Protein AF-A0A7Y1UZ47-F1 (afdb_monomer_lite)

Foldseek 3Di:
DDDPDPVVVVVVVVVCCVVCNVPRVVVVVVVVVVVVVVVVVVVVVVVVVCPPDDPPPVVVVVVVVVVVVVVVVVVVVVVVVVVVVVVVVVVVVVVVVVVVPPPVVVVVVVVVVVVVVVVVVPPDDDDDDDDDDDDDDDDDDDDDDDDDDDDDDDDDDDDDD

Sequence (161 aa):
MSNFTFSEVITIVIVILIVFGPHRLPEIARKAGALAAKARSAVDSIKADLNTEYSEVIDPIRQARNEIRGAGNEVRGQITAFGKELEQTSRDVKKSAEGVVQEPVQGLKAAADKAVNQVAAAKAFPQPEEPASVQGDSEPPGSPKAEESSVTENPAESESG

Structure (mmCIF, N/CA/C/O backbone):
data_AF-A0A7Y1UZ47-F1
#
_entry.id   AF-A0A7Y1UZ47-F1
#
loop_
_atom_site.group_PDB
_atom_site.id
_atom_site.type_symbol
_atom_site.label_atom_id
_atom_site.label_alt_id
_atom_site.label_comp_id
_atom_site.label_asym_id
_atom_site.label_entity_id
_atom_site.label_seq_id
_atom_site.pdbx_PDB_ins_code
_atom_site.Cartn_x
_atom_site.Cartn_y
_atom_site.Cartn_z
_atom_site.occupancy
_atom_site.B_iso_or_equiv
_atom_site.auth_seq_id
_atom_site.auth_comp_id
_atom_site.auth_asym_id
_atom_site.auth_atom_id
_atom_site.pdbx_PDB_model_num
ATOM 1 N N . MET A 1 1 ? 14.163 -20.443 1.536 1.00 57.31 1 MET A N 1
ATOM 2 C CA . MET A 1 1 ? 13.833 -19.205 2.272 1.00 57.31 1 MET A CA 1
ATOM 3 C C . MET A 1 1 ? 14.408 -18.050 1.475 1.00 57.31 1 MET A C 1
ATOM 5 O O . MET A 1 1 ? 15.621 -17.998 1.327 1.00 57.31 1 MET A O 1
ATOM 9 N N . SER A 1 2 ? 13.566 -17.214 0.873 1.00 57.75 2 SER A N 1
ATOM 10 C CA . SER A 1 2 ? 14.023 -16.062 0.088 1.00 57.75 2 SER A CA 1
ATOM 11 C C . SER A 1 2 ? 14.298 -14.912 1.050 1.00 57.75 2 SER A C 1
ATOM 13 O O . SER A 1 2 ? 13.402 -14.479 1.773 1.00 57.75 2 SER A O 1
ATOM 15 N N . ASN A 1 3 ? 15.551 -14.477 1.126 1.00 69.81 3 ASN A N 1
ATOM 16 C CA . ASN A 1 3 ? 15.956 -13.398 2.014 1.00 69.81 3 ASN A CA 1
ATOM 17 C C . ASN A 1 3 ? 15.597 -12.071 1.343 1.00 69.81 3 ASN A C 1
ATOM 19 O O . ASN A 1 3 ? 16.167 -11.743 0.308 1.00 69.81 3 ASN A O 1
ATOM 23 N N . PHE A 1 4 ? 14.664 -11.314 1.924 1.00 73.94 4 PHE A N 1
ATOM 24 C CA . PHE A 1 4 ? 14.311 -9.970 1.465 1.00 73.94 4 PHE A CA 1
ATOM 25 C C . PHE A 1 4 ? 15.504 -9.035 1.695 1.00 73.94 4 PHE A C 1
ATOM 27 O O . PHE A 1 4 ? 15.689 -8.472 2.774 1.00 73.94 4 PHE A O 1
ATOM 34 N N . THR A 1 5 ? 16.371 -8.943 0.693 1.00 87.44 5 THR A N 1
ATOM 35 C CA . THR A 1 5 ? 17.551 -8.080 0.707 1.00 87.44 5 THR A CA 1
ATOM 36 C C . THR A 1 5 ? 17.230 -6.762 0.012 1.00 87.44 5 THR A C 1
ATOM 38 O O . THR A 1 5 ? 16.393 -6.706 -0.887 1.00 87.44 5 THR A O 1
ATOM 41 N N . PHE A 1 6 ? 17.911 -5.681 0.401 1.00 90.44 6 PHE A N 1
ATOM 42 C CA . PHE A 1 6 ? 17.736 -4.360 -0.219 1.00 90.44 6 PHE A CA 1
ATOM 43 C C . PHE A 1 6 ? 17.905 -4.392 -1.754 1.00 90.44 6 PHE A C 1
ATOM 45 O O . PHE A 1 6 ? 17.195 -3.693 -2.473 1.00 90.44 6 PHE A O 1
ATOM 52 N N . SER A 1 7 ? 18.786 -5.272 -2.247 1.00 91.44 7 SER A N 1
ATOM 53 C CA . SER A 1 7 ? 18.987 -5.563 -3.674 1.00 91.44 7 SER A CA 1
ATOM 54 C C . SER A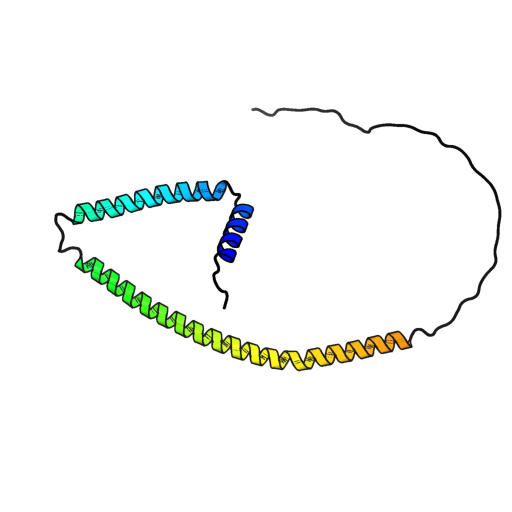 1 7 ? 17.703 -6.025 -4.382 1.00 91.44 7 SER A C 1
ATOM 56 O O . SER A 1 7 ? 17.367 -5.545 -5.468 1.00 91.44 7 SER A O 1
ATOM 58 N N . GLU A 1 8 ? 16.938 -6.917 -3.753 1.00 87.75 8 GLU A N 1
ATOM 59 C CA . GLU A 1 8 ? 15.714 -7.462 -4.342 1.00 87.75 8 GLU A CA 1
ATOM 60 C C . GLU A 1 8 ? 14.591 -6.420 -4.379 1.00 87.75 8 GLU A C 1
ATOM 62 O O . GLU A 1 8 ? 13.889 -6.296 -5.382 1.00 87.75 8 GLU A O 1
ATOM 67 N N . VAL A 1 9 ? 14.499 -5.575 -3.347 1.00 92.62 9 VAL A N 1
ATOM 68 C CA . VAL A 1 9 ? 13.572 -4.431 -3.331 1.00 92.62 9 VAL A CA 1
ATOM 69 C C . VAL A 1 9 ? 13.867 -3.464 -4.473 1.00 92.62 9 VAL A C 1
ATOM 71 O O . VAL A 1 9 ? 12.952 -3.079 -5.198 1.00 92.62 9 VAL A O 1
ATOM 74 N N . ILE A 1 10 ? 15.137 -3.100 -4.671 1.00 94.69 10 ILE A N 1
ATOM 75 C CA . ILE A 1 10 ? 15.560 -2.237 -5.783 1.00 94.69 10 ILE A CA 1
ATOM 76 C C . ILE A 1 10 ? 15.195 -2.858 -7.132 1.00 94.69 10 ILE A C 1
ATOM 78 O O . ILE A 1 10 ? 14.677 -2.162 -8.003 1.00 94.69 10 ILE A O 1
ATOM 82 N N . THR A 1 11 ? 15.421 -4.161 -7.297 1.00 94.12 11 THR A N 1
ATOM 83 C CA . THR A 1 11 ? 15.109 -4.875 -8.543 1.00 94.12 11 THR A CA 1
ATOM 84 C C . THR A 1 11 ? 13.617 -4.800 -8.861 1.00 94.12 11 THR A C 1
ATOM 86 O O . THR A 1 11 ? 13.239 -4.442 -9.976 1.00 94.12 11 THR A O 1
ATOM 89 N N . ILE A 1 12 ? 12.757 -5.054 -7.871 1.00 92.44 12 ILE A N 1
ATOM 90 C CA . ILE A 1 12 ? 11.301 -4.951 -8.030 1.00 92.44 12 ILE A CA 1
ATOM 91 C C . ILE A 1 12 ? 10.901 -3.517 -8.393 1.00 92.44 12 ILE A C 1
ATOM 93 O O . ILE A 1 12 ? 10.119 -3.319 -9.320 1.00 92.44 12 ILE A O 1
ATOM 97 N N . VAL A 1 13 ? 11.464 -2.507 -7.722 1.00 92.56 13 VAL A N 1
AT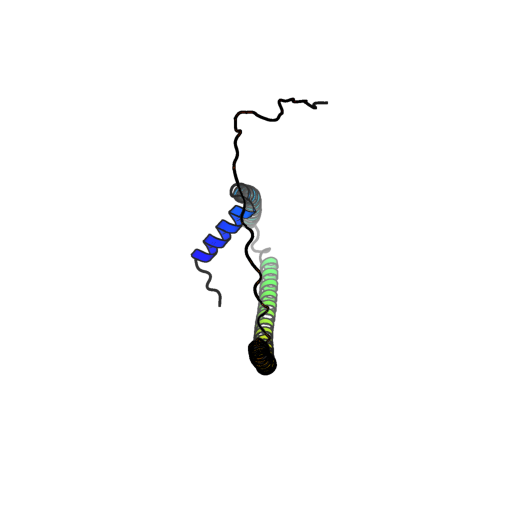OM 98 C CA . VAL A 1 13 ? 11.198 -1.092 -8.035 1.00 92.56 13 VAL A CA 1
ATOM 99 C C . VAL A 1 13 ? 11.546 -0.776 -9.490 1.00 92.56 13 VAL A C 1
ATOM 101 O O . VAL A 1 13 ? 10.733 -0.171 -10.185 1.00 92.56 13 VAL A O 1
ATOM 104 N N . ILE A 1 14 ? 12.699 -1.229 -9.985 1.00 94.31 14 ILE A N 1
ATOM 105 C CA . ILE A 1 14 ? 13.110 -1.031 -11.383 1.00 94.31 14 ILE A CA 1
ATOM 106 C C . ILE A 1 14 ? 12.119 -1.692 -12.348 1.00 94.31 14 ILE A C 1
ATOM 108 O O . ILE A 1 14 ? 11.679 -1.050 -13.300 1.00 94.31 14 ILE A O 1
ATOM 112 N N . VAL A 1 15 ? 11.718 -2.941 -12.094 1.00 93.12 15 VAL A N 1
ATOM 113 C CA . VAL A 1 15 ? 10.753 -3.657 -12.946 1.00 93.12 15 VAL A CA 1
ATOM 114 C C . VAL A 1 15 ? 9.417 -2.916 -13.006 1.00 93.12 15 VAL A C 1
ATOM 116 O O . VAL A 1 15 ? 8.883 -2.702 -14.094 1.00 93.12 15 VAL A O 1
ATOM 119 N N . ILE A 1 16 ? 8.891 -2.460 -11.867 1.00 91.88 16 ILE A N 1
ATOM 120 C CA . ILE A 1 16 ? 7.627 -1.711 -11.825 1.00 91.88 16 ILE A CA 1
ATOM 121 C C . ILE A 1 16 ? 7.764 -0.385 -12.594 1.00 91.88 16 ILE A C 1
ATOM 123 O O . ILE A 1 16 ? 6.845 -0.007 -13.322 1.00 91.88 16 ILE A O 1
ATOM 127 N N . LEU A 1 17 ? 8.908 0.302 -12.495 1.00 92.69 17 LEU A N 1
ATOM 128 C CA . LEU A 1 17 ? 9.174 1.529 -13.253 1.00 92.69 17 LEU A CA 1
ATOM 129 C C . LEU A 1 17 ? 9.233 1.285 -14.763 1.00 92.69 17 LEU A C 1
ATOM 131 O O . LEU A 1 17 ? 8.775 2.136 -15.516 1.00 92.69 17 LEU A O 1
ATOM 135 N N . ILE A 1 18 ? 9.766 0.153 -15.220 1.00 93.31 18 ILE A N 1
ATOM 136 C CA . ILE A 1 18 ? 9.810 -0.183 -16.651 1.00 93.31 18 ILE A CA 1
ATOM 137 C C . ILE A 1 18 ? 8.406 -0.519 -17.168 1.00 93.31 18 ILE A C 1
ATOM 139 O O . ILE A 1 18 ? 8.005 -0.023 -18.216 1.00 93.31 18 ILE A O 1
ATOM 143 N N . VAL A 1 19 ? 7.640 -1.318 -16.420 1.00 92.25 19 VAL A N 1
ATOM 144 C CA . VAL A 1 19 ? 6.308 -1.793 -16.835 1.00 92.25 19 VAL A CA 1
ATOM 145 C C . VAL A 1 19 ? 5.272 -0.670 -16.845 1.00 92.25 19 VAL A C 1
ATOM 147 O O . VAL A 1 19 ? 4.532 -0.512 -17.812 1.00 92.25 19 VAL A O 1
ATOM 150 N N . PHE A 1 20 ? 5.205 0.117 -15.771 1.00 87.94 20 PHE A N 1
ATOM 151 C CA . PHE A 1 20 ? 4.241 1.216 -15.655 1.00 87.94 20 PHE A CA 1
ATOM 152 C C . PHE A 1 20 ? 4.771 2.535 -16.230 1.00 87.94 20 PHE A C 1
ATOM 154 O O . PHE A 1 20 ? 3.996 3.459 -16.489 1.00 87.94 20 PHE A O 1
ATOM 161 N N . GLY A 1 21 ? 6.082 2.632 -16.436 1.00 87.81 21 GLY A N 1
ATOM 162 C CA . GLY A 1 21 ? 6.777 3.854 -16.808 1.00 87.81 21 GLY A CA 1
ATOM 163 C C . GLY A 1 21 ? 7.177 4.680 -15.575 1.00 87.81 21 GLY A C 1
ATOM 164 O O . GLY A 1 21 ? 6.370 4.859 -14.651 1.00 87.81 21 GLY A O 1
ATOM 165 N N . PRO A 1 22 ? 8.386 5.276 -15.564 1.00 85.81 22 PRO A N 1
ATOM 166 C CA . PRO A 1 22 ? 8.912 6.008 -14.409 1.00 85.81 22 PRO A CA 1
ATOM 167 C C . PRO A 1 22 ? 8.079 7.239 -14.042 1.00 85.81 22 PRO A C 1
ATOM 169 O O . PRO A 1 22 ? 8.139 7.727 -12.918 1.00 85.81 22 PRO A O 1
ATOM 172 N N . HIS A 1 23 ? 7.265 7.725 -14.977 1.00 88.94 23 HIS A N 1
ATOM 173 C CA . HIS A 1 23 ? 6.447 8.912 -14.792 1.00 88.94 23 HIS A CA 1
ATOM 174 C C . HIS A 1 23 ? 5.045 8.618 -14.227 1.00 88.94 23 HIS A C 1
ATOM 176 O O . HIS A 1 23 ? 4.418 9.513 -13.666 1.00 88.94 23 HIS A O 1
ATOM 182 N N . ARG A 1 24 ? 4.530 7.382 -14.340 1.00 85.00 24 ARG A N 1
ATOM 183 C CA . ARG A 1 24 ? 3.128 7.079 -13.982 1.00 85.00 24 ARG A CA 1
ATOM 184 C C . ARG A 1 24 ? 2.940 6.640 -12.530 1.00 85.00 24 ARG A C 1
ATOM 186 O O . ARG A 1 24 ? 1.971 7.052 -11.897 1.00 85.00 24 ARG A O 1
ATOM 193 N N . LEU A 1 25 ? 3.886 5.888 -11.963 1.00 89.06 25 LEU A N 1
ATOM 194 C CA . LEU A 1 25 ? 3.903 5.570 -10.526 1.00 89.06 25 LEU A CA 1
ATOM 195 C C . LEU A 1 25 ? 3.884 6.807 -9.610 1.00 89.06 25 LEU A C 1
ATOM 197 O O . LEU A 1 25 ? 3.049 6.843 -8.702 1.00 89.06 25 LEU A O 1
ATOM 201 N N . PRO A 1 26 ? 4.744 7.830 -9.811 1.00 85.94 26 PRO A N 1
ATOM 202 C CA . PRO A 1 26 ? 4.741 9.004 -8.941 1.00 85.94 26 PRO A CA 1
ATOM 203 C C . PRO A 1 26 ? 3.433 9.791 -9.044 1.00 85.94 26 PRO A C 1
ATOM 205 O O . PRO A 1 26 ? 2.977 10.360 -8.054 1.00 85.94 26 PRO A O 1
ATOM 208 N N . GLU A 1 27 ? 2.793 9.797 -10.211 1.00 90.25 27 GLU A N 1
ATOM 209 C CA . GLU A 1 27 ? 1.519 10.478 -10.415 1.00 90.25 27 GLU A CA 1
ATOM 210 C C . GLU A 1 27 ? 0.379 9.810 -9.630 1.00 90.25 27 GLU A C 1
ATOM 212 O O . GLU A 1 27 ? -0.399 10.488 -8.954 1.00 90.25 27 GLU A O 1
ATOM 217 N N . ILE A 1 28 ? 0.320 8.474 -9.648 1.00 90.88 28 ILE A N 1
ATOM 218 C CA . ILE A 1 28 ? -0.664 7.690 -8.887 1.00 90.88 28 ILE A CA 1
ATOM 219 C C . ILE A 1 28 ? -0.395 7.808 -7.384 1.00 90.88 28 ILE A C 1
ATOM 221 O O . ILE A 1 28 ? -1.326 8.053 -6.618 1.00 90.88 28 ILE A O 1
ATOM 225 N N . ALA A 1 29 ? 0.867 7.715 -6.954 1.00 92.25 29 ALA A N 1
ATOM 226 C CA . ALA A 1 29 ? 1.247 7.877 -5.552 1.00 92.25 29 ALA A CA 1
ATOM 227 C C . ALA A 1 29 ? 0.890 9.271 -5.016 1.00 92.25 29 ALA A C 1
ATOM 229 O O . ALA A 1 29 ? 0.416 9.394 -3.890 1.00 92.25 29 ALA A O 1
ATOM 230 N N . ARG A 1 30 ? 1.043 10.324 -5.828 1.00 94.06 30 ARG A N 1
ATOM 231 C CA . ARG A 1 30 ? 0.617 11.686 -5.469 1.00 94.06 30 ARG A CA 1
ATOM 232 C C . ARG A 1 30 ? -0.897 11.794 -5.306 1.00 94.06 30 ARG A C 1
ATOM 234 O O . ARG A 1 30 ? -1.356 12.372 -4.324 1.00 94.06 30 ARG A O 1
ATOM 241 N N . LYS A 1 31 ? -1.675 11.212 -6.224 1.00 94.31 31 LYS A N 1
ATOM 242 C CA . LYS A 1 31 ? -3.148 11.211 -6.150 1.00 94.31 31 LYS A CA 1
ATOM 243 C C . LYS A 1 31 ? -3.651 10.408 -4.946 1.00 94.31 31 LYS A C 1
ATOM 245 O O . LYS A 1 31 ? -4.471 10.905 -4.176 1.00 94.31 31 LYS A O 1
ATOM 250 N N . ALA A 1 32 ? -3.104 9.213 -4.732 1.00 94.94 32 ALA A N 1
ATOM 251 C CA . ALA A 1 32 ? -3.409 8.374 -3.575 1.00 94.94 32 ALA A CA 1
ATOM 252 C C . ALA A 1 32 ? -2.970 9.031 -2.257 1.00 94.94 32 ALA A C 1
ATOM 254 O O . ALA A 1 32 ? -3.712 9.015 -1.281 1.00 94.94 32 ALA A O 1
ATOM 255 N N . GLY A 1 33 ? -1.800 9.671 -2.240 1.00 94.94 33 GLY A N 1
ATOM 256 C CA . GLY A 1 33 ? -1.276 10.392 -1.084 1.00 94.94 33 GLY A CA 1
ATOM 257 C C . GLY A 1 33 ? -2.139 11.589 -0.693 1.00 94.94 33 GLY A C 1
ATOM 258 O O . GLY A 1 33 ? -2.404 11.781 0.489 1.00 94.94 33 GLY A O 1
ATOM 259 N N . ALA A 1 34 ? -2.652 12.351 -1.662 1.00 95.25 34 ALA A N 1
ATOM 260 C CA . ALA A 1 34 ? -3.571 13.458 -1.395 1.00 95.25 34 ALA A CA 1
ATOM 261 C C . ALA A 1 34 ? -4.905 12.979 -0.792 1.00 95.25 34 ALA A C 1
ATOM 263 O O . ALA A 1 34 ? -5.435 13.602 0.129 1.00 95.25 34 ALA A O 1
ATOM 264 N N . LEU A 1 35 ? -5.429 11.847 -1.273 1.00 94.94 35 LEU A N 1
ATOM 265 C CA . LEU A 1 35 ? -6.615 11.196 -0.705 1.00 94.94 35 LEU A CA 1
ATOM 266 C C . LEU A 1 35 ? -6.352 10.664 0.708 1.00 94.94 35 LEU A C 1
ATOM 268 O O . LEU A 1 35 ? -7.138 10.922 1.616 1.00 94.94 35 LEU A O 1
ATOM 272 N N . ALA A 1 36 ? -5.223 9.989 0.918 1.00 95.56 36 ALA A N 1
ATOM 273 C CA . ALA A 1 36 ? -4.820 9.488 2.227 1.00 95.56 36 ALA A CA 1
ATOM 274 C C . ALA A 1 36 ? -4.575 10.625 3.231 1.00 95.56 36 ALA A C 1
ATOM 276 O O . ALA A 1 36 ? -4.926 10.492 4.399 1.00 95.56 36 ALA A O 1
ATOM 277 N N . ALA A 1 37 ? -4.031 11.761 2.786 1.00 93.56 37 ALA A N 1
ATOM 278 C CA . ALA A 1 37 ? -3.846 12.947 3.617 1.00 93.56 37 ALA A CA 1
ATOM 279 C C . ALA A 1 37 ? -5.190 13.524 4.086 1.00 93.56 37 ALA A C 1
ATOM 281 O O . ALA A 1 37 ? -5.341 13.817 5.270 1.00 93.56 37 ALA A O 1
ATOM 282 N N . LYS A 1 38 ? -6.187 13.604 3.193 1.00 92.50 38 LYS A N 1
ATOM 283 C CA . LYS A 1 38 ? -7.556 14.014 3.552 1.00 92.50 38 LYS A CA 1
ATOM 284 C C . LYS A 1 38 ? -8.253 13.009 4.472 1.00 92.50 38 LYS A C 1
ATOM 286 O O . LYS A 1 38 ? -8.944 13.403 5.407 1.00 92.50 38 LYS A O 1
ATOM 291 N N . ALA A 1 39 ? -8.056 11.714 4.239 1.00 94.38 39 ALA A N 1
ATOM 292 C CA . ALA A 1 39 ? -8.578 10.675 5.122 1.00 94.38 39 ALA A CA 1
ATOM 293 C C . ALA A 1 39 ? -7.942 10.767 6.517 1.00 94.38 39 ALA A C 1
ATOM 295 O O . ALA A 1 39 ? -8.640 10.683 7.525 1.00 94.38 39 ALA A O 1
ATOM 296 N N . ARG A 1 40 ? -6.629 11.018 6.585 1.00 93.44 40 ARG A N 1
ATOM 297 C CA . ARG A 1 40 ? -5.913 11.232 7.844 1.00 93.44 40 ARG A CA 1
ATOM 298 C C . ARG A 1 40 ? -6.435 12.460 8.583 1.00 93.44 40 ARG A C 1
ATOM 300 O O . ARG A 1 40 ? -6.707 12.344 9.770 1.00 93.44 40 ARG A O 1
ATOM 307 N N . SER A 1 41 ? -6.658 13.583 7.897 1.00 87.69 41 SER A N 1
ATOM 308 C CA . SER A 1 41 ? -7.223 14.778 8.533 1.00 87.69 41 SER A CA 1
ATOM 309 C C . SER A 1 41 ? -8.652 14.572 9.034 1.00 87.69 41 SER A C 1
ATOM 311 O O . SER A 1 41 ? -8.982 15.099 10.085 1.00 87.69 41 SER A O 1
ATOM 313 N N . ALA A 1 42 ? -9.482 13.785 8.339 1.00 88.19 42 ALA A N 1
ATOM 314 C CA . ALA A 1 42 ? -10.828 13.438 8.810 1.00 88.19 42 ALA A CA 1
ATOM 315 C C . ALA A 1 42 ? -10.786 12.539 10.058 1.00 88.19 42 ALA A C 1
ATOM 317 O O . ALA A 1 42 ? -11.560 12.707 10.994 1.00 88.19 42 ALA A O 1
ATOM 318 N N . VAL A 1 43 ? -9.841 11.599 10.109 1.00 88.31 43 VAL A N 1
ATOM 319 C CA . VAL A 1 43 ? -9.590 10.792 11.311 1.00 88.31 43 VAL A CA 1
ATOM 320 C C . VAL A 1 43 ? -9.079 11.665 12.460 1.00 88.31 43 VAL A C 1
ATOM 322 O O . VAL A 1 43 ? -9.442 11.438 13.611 1.00 88.31 43 VAL A O 1
ATOM 325 N N . ASP A 1 44 ? -8.245 12.659 12.165 1.00 87.62 44 ASP A N 1
ATOM 326 C CA . ASP A 1 44 ? -7.689 13.560 13.170 1.00 87.62 44 ASP A CA 1
ATOM 327 C C . ASP A 1 44 ? -8.718 14.600 13.659 1.00 87.62 44 ASP A C 1
ATOM 329 O O . ASP A 1 44 ? -8.708 14.912 14.846 1.00 87.62 44 ASP A O 1
ATOM 333 N N . SER A 1 45 ? -9.665 15.049 12.823 1.00 81.94 45 SER A N 1
ATOM 334 C CA . SER A 1 45 ? -10.799 15.884 13.255 1.00 81.94 45 SER A CA 1
ATOM 335 C C . SER A 1 45 ? -11.766 15.107 14.145 1.00 81.94 45 SER A C 1
ATOM 337 O O . SER A 1 45 ? -12.142 15.596 15.200 1.00 81.94 45 SER A O 1
ATOM 339 N N . ILE A 1 46 ? -12.057 13.846 13.802 1.00 76.88 46 ILE A N 1
ATOM 340 C CA . ILE A 1 46 ? -12.850 12.949 14.653 1.00 76.88 46 ILE A CA 1
ATOM 341 C C . ILE A 1 46 ? -12.167 12.787 16.023 1.00 76.88 46 ILE A C 1
ATOM 343 O O . ILE A 1 46 ? -12.809 12.945 17.054 1.00 76.88 46 ILE A O 1
ATOM 347 N N . LYS A 1 47 ? -10.846 12.561 16.071 1.00 72.56 47 LYS A N 1
ATOM 348 C CA . LYS A 1 47 ? -10.101 12.503 17.346 1.00 72.56 47 LYS A CA 1
ATOM 349 C C . LYS A 1 47 ? -10.121 13.821 18.126 1.00 72.56 47 LYS A C 1
ATOM 351 O O . LYS A 1 47 ? -10.134 13.773 19.351 1.00 72.56 47 LYS A O 1
ATOM 356 N N . ALA A 1 48 ? -10.063 14.963 17.441 1.00 76.75 48 ALA A N 1
ATOM 357 C CA . ALA A 1 48 ? -10.062 16.281 18.071 1.00 76.75 48 ALA A CA 1
ATOM 358 C C . ALA A 1 48 ? -11.428 16.617 18.691 1.00 76.75 48 ALA A C 1
ATOM 360 O O . ALA A 1 48 ? -11.471 17.095 19.823 1.00 76.75 48 ALA A O 1
ATOM 361 N N . ASP A 1 49 ? -12.522 16.269 18.009 1.00 65.94 49 ASP A N 1
ATOM 362 C CA . ASP A 1 49 ? -13.895 16.437 18.503 1.00 65.94 49 ASP A CA 1
ATOM 363 C C . ASP A 1 49 ? -14.196 15.494 19.687 1.00 65.94 49 ASP A C 1
ATOM 365 O O . ASP A 1 49 ? -14.957 15.822 20.594 1.00 65.94 49 ASP A O 1
ATOM 369 N N . LEU A 1 50 ? -13.524 14.340 19.737 1.00 55.94 50 LEU A N 1
ATOM 370 C CA . LEU A 1 50 ? -13.622 13.359 20.823 1.00 55.94 50 LEU A CA 1
ATOM 371 C C . LEU A 1 50 ? -12.804 13.720 22.078 1.00 55.94 50 LEU A C 1
ATOM 373 O O . LEU A 1 50 ? -13.016 13.106 23.123 1.00 55.94 50 LEU A O 1
ATOM 377 N N . ASN A 1 51 ? -11.890 14.697 22.014 1.00 57.22 51 ASN A N 1
ATOM 378 C CA . ASN A 1 51 ? -10.992 15.031 23.130 1.00 57.22 51 ASN A CA 1
ATOM 379 C C . ASN A 1 51 ? -11.588 16.028 24.142 1.00 57.22 51 ASN A C 1
ATOM 381 O O . ASN A 1 51 ? -10.938 16.336 25.139 1.00 57.22 51 ASN A O 1
ATOM 385 N N . THR A 1 52 ? -12.809 16.516 23.906 1.00 55.66 52 THR A N 1
ATOM 386 C CA . THR A 1 52 ? -13.454 17.497 24.796 1.00 55.66 52 THR A CA 1
ATOM 387 C C . THR A 1 52 ? -14.669 16.933 25.544 1.00 55.66 52 THR A C 1
ATOM 389 O O . THR A 1 52 ? -15.032 17.502 26.567 1.00 55.66 52 THR A O 1
ATOM 392 N N . GLU A 1 53 ? -15.261 15.795 25.135 1.00 55.84 53 GLU A N 1
ATOM 393 C CA . GLU A 1 53 ? -16.544 15.363 25.737 1.00 55.84 53 GLU A CA 1
ATOM 394 C C . GLU A 1 53 ? -16.763 13.845 25.952 1.00 55.84 53 GLU A C 1
ATOM 396 O O . GLU A 1 53 ? -17.758 13.472 26.562 1.00 55.84 53 GLU A O 1
ATOM 401 N N . TYR A 1 54 ? -15.860 12.932 25.553 1.00 52.06 54 TYR A N 1
ATOM 402 C CA . TYR A 1 54 ? -16.192 11.490 25.515 1.00 52.06 54 TYR A CA 1
ATOM 403 C C . TYR A 1 54 ? -15.124 10.528 26.067 1.00 52.06 54 TYR A C 1
ATOM 405 O O . TYR A 1 54 ? -14.475 9.791 25.323 1.00 52.06 54 TYR A O 1
ATOM 413 N N . SER A 1 55 ? -15.046 10.398 27.392 1.00 53.31 55 SER A N 1
ATOM 414 C CA . SER A 1 55 ? -14.544 9.156 28.011 1.00 53.31 55 SER A CA 1
ATOM 415 C C . SER A 1 55 ? -15.535 7.980 27.875 1.00 53.31 55 SER A C 1
ATOM 417 O O . SER A 1 55 ? -15.132 6.841 28.074 1.00 53.31 55 SER A O 1
ATOM 419 N N . GLU A 1 56 ? -16.797 8.211 27.481 1.00 56.06 56 GLU A N 1
ATOM 420 C CA . GLU A 1 56 ? -17.869 7.189 27.482 1.00 56.06 56 GLU A CA 1
ATOM 421 C C . GLU A 1 56 ? -18.125 6.469 26.134 1.00 56.06 56 GLU A C 1
ATOM 423 O O . GLU A 1 56 ? -18.744 5.411 26.117 1.00 56.06 56 GLU A O 1
ATOM 428 N N . VAL A 1 57 ? -17.621 6.960 24.990 1.00 53.75 57 VAL A N 1
ATOM 429 C CA . VAL A 1 57 ? -17.812 6.314 23.656 1.00 53.75 57 VAL A CA 1
ATOM 430 C C . VAL A 1 57 ? -16.611 5.445 23.233 1.00 53.75 57 VAL A C 1
ATOM 432 O O . VAL A 1 57 ? -16.618 4.764 22.206 1.00 53.75 57 VAL A O 1
ATOM 435 N N . ILE A 1 58 ? -15.562 5.409 24.055 1.00 54.72 58 ILE A N 1
ATOM 436 C CA . ILE A 1 58 ? -14.338 4.636 23.804 1.00 54.72 58 ILE A CA 1
ATOM 437 C C . ILE A 1 58 ? -14.516 3.138 24.116 1.00 54.72 58 ILE A C 1
ATOM 439 O O . ILE A 1 58 ? -13.812 2.307 23.534 1.00 54.72 58 ILE A O 1
ATOM 443 N N . ASP A 1 59 ? -15.469 2.770 24.966 1.00 59.97 59 ASP A N 1
ATOM 444 C CA . ASP A 1 59 ? -15.708 1.380 25.365 1.00 59.97 59 ASP A CA 1
ATOM 445 C C . ASP A 1 59 ? -16.217 0.467 24.232 1.00 59.97 59 ASP A C 1
ATOM 447 O O . ASP A 1 59 ? -15.608 -0.589 24.019 1.00 59.97 59 ASP A O 1
ATOM 451 N N . PRO A 1 60 ? -17.210 0.855 23.405 1.00 59.66 60 PRO A N 1
ATOM 452 C CA . PRO A 1 60 ? -17.658 0.002 22.300 1.00 59.66 60 PRO A CA 1
ATOM 453 C C . PRO A 1 60 ? -16.591 -0.177 21.206 1.00 59.66 60 PRO A C 1
ATOM 455 O O . PRO A 1 60 ? -16.452 -1.267 20.648 1.00 59.66 60 PRO A O 1
ATOM 458 N N . ILE A 1 61 ? -15.761 0.840 20.928 1.00 58.81 61 ILE A N 1
ATOM 459 C CA . ILE A 1 61 ? -14.665 0.721 19.944 1.00 58.81 61 ILE A CA 1
ATOM 460 C C . ILE A 1 61 ? -13.496 -0.110 20.490 1.00 58.81 61 ILE A C 1
ATOM 462 O O . ILE A 1 61 ? -12.845 -0.840 19.734 1.00 58.81 61 ILE A O 1
ATOM 466 N N . ARG A 1 62 ? -13.224 -0.061 21.799 1.00 62.66 62 ARG A N 1
ATOM 467 C CA . ARG A 1 62 ? -12.261 -0.969 22.441 1.00 62.66 62 ARG A CA 1
ATOM 468 C C . ARG A 1 62 ? -12.744 -2.415 22.406 1.00 62.66 62 ARG A C 1
ATOM 470 O O . ARG A 1 62 ? -11.926 -3.298 22.147 1.00 62.66 62 ARG A O 1
ATOM 477 N N . GLN A 1 63 ? -14.039 -2.652 22.593 1.00 64.81 63 GLN A N 1
ATOM 478 C CA . GLN A 1 63 ? -14.625 -3.987 22.517 1.00 64.81 63 GLN A CA 1
ATOM 479 C C . GLN A 1 63 ? -14.583 -4.550 21.092 1.00 64.81 63 GLN A C 1
ATOM 481 O O . GLN A 1 63 ? -14.051 -5.642 20.901 1.00 64.81 63 GLN A O 1
ATOM 486 N N . ALA A 1 64 ? -14.966 -3.761 20.083 1.00 66.00 64 ALA A N 1
ATOM 487 C CA . ALA A 1 64 ? -14.829 -4.143 18.675 1.00 66.00 64 ALA A CA 1
ATOM 488 C C . ALA A 1 64 ? -13.361 -4.404 18.282 1.00 66.00 64 ALA A C 1
ATOM 490 O O . ALA A 1 64 ? -13.050 -5.374 17.594 1.00 66.00 64 ALA A O 1
ATOM 491 N N . ARG A 1 65 ? -12.411 -3.587 18.763 1.00 70.88 65 ARG A N 1
ATOM 492 C CA . ARG A 1 65 ? -10.971 -3.823 18.550 1.00 70.88 65 ARG A CA 1
ATOM 493 C C . ARG A 1 65 ? -10.501 -5.130 19.194 1.00 70.88 65 ARG A C 1
ATOM 495 O O . ARG A 1 65 ? -9.639 -5.799 18.624 1.00 70.88 65 ARG A O 1
ATOM 502 N N . ASN A 1 66 ? -11.012 -5.470 20.374 1.00 75.25 66 ASN A N 1
ATOM 503 C CA . ASN A 1 66 ? -10.653 -6.700 21.074 1.00 75.25 66 ASN A CA 1
ATOM 504 C C . ASN A 1 66 ? -11.260 -7.939 20.400 1.00 75.25 66 ASN A C 1
ATOM 506 O O . ASN A 1 66 ? -10.544 -8.925 20.249 1.00 75.25 66 ASN A O 1
ATOM 510 N N . GLU A 1 67 ? -12.498 -7.871 19.906 1.00 70.88 67 GLU A N 1
ATOM 511 C CA . GLU A 1 67 ? -13.098 -8.923 19.071 1.00 70.88 67 GLU A CA 1
ATOM 512 C C . GLU A 1 67 ? -12.327 -9.122 17.763 1.00 70.88 67 GLU A C 1
ATOM 514 O O . GLU A 1 67 ? -11.972 -10.248 17.424 1.00 70.88 67 GLU A O 1
ATOM 519 N N . ILE A 1 68 ? -11.965 -8.037 17.069 1.00 71.62 68 ILE A N 1
ATOM 520 C CA . ILE A 1 68 ? -11.163 -8.106 15.836 1.00 71.62 68 ILE A CA 1
ATOM 521 C C . ILE A 1 68 ? -9.763 -8.675 16.118 1.00 71.62 68 ILE A C 1
ATOM 523 O O . ILE A 1 68 ? -9.241 -9.460 15.326 1.00 71.62 68 ILE A O 1
ATOM 527 N N . ARG A 1 69 ? -9.137 -8.321 17.250 1.00 76.38 69 ARG A N 1
ATOM 528 C CA . ARG A 1 69 ? -7.855 -8.912 17.676 1.00 76.38 69 ARG A CA 1
ATOM 529 C C . ARG A 1 69 ? -7.983 -10.396 18.017 1.00 76.38 69 ARG A C 1
ATOM 531 O O . ARG A 1 69 ? -7.086 -11.158 17.665 1.00 76.38 69 ARG A O 1
ATOM 538 N N . GLY A 1 70 ? -9.068 -10.799 18.675 1.00 76.38 70 GLY A N 1
ATOM 539 C CA . GLY A 1 70 ? -9.370 -12.200 18.972 1.00 76.38 70 GLY A CA 1
ATOM 540 C C . GLY A 1 70 ? -9.549 -13.018 17.695 1.00 76.38 70 GLY A C 1
ATOM 541 O O . GLY A 1 70 ? -8.833 -13.995 17.487 1.00 76.38 70 GLY A O 1
ATOM 542 N N . ALA A 1 71 ? -10.404 -12.546 16.784 1.00 72.00 71 ALA A N 1
ATOM 543 C CA . ALA A 1 71 ? -10.622 -13.161 15.475 1.00 72.00 71 ALA A CA 1
ATOM 544 C C . ALA A 1 71 ? -9.333 -13.220 14.636 1.00 72.00 71 ALA A C 1
ATOM 546 O O . ALA A 1 71 ? -9.049 -14.225 13.988 1.00 72.00 71 ALA A O 1
ATOM 547 N N . GLY A 1 72 ? -8.501 -12.176 14.691 1.00 77.62 72 GLY A N 1
ATOM 548 C CA . GLY A 1 72 ? -7.205 -12.149 14.015 1.00 77.62 72 GLY A CA 1
ATOM 549 C C . GLY A 1 72 ? -6.228 -13.213 14.523 1.00 77.62 72 GLY A C 1
ATOM 550 O O . GLY A 1 72 ? -5.498 -13.798 13.722 1.00 77.62 72 GLY A O 1
ATOM 551 N N . ASN A 1 73 ? -6.224 -13.504 15.826 1.00 82.75 73 ASN A N 1
ATOM 552 C CA . ASN A 1 73 ? -5.379 -14.550 16.407 1.00 82.75 73 ASN A CA 1
ATOM 553 C C . ASN A 1 73 ? -5.861 -15.960 16.035 1.00 82.75 73 ASN A C 1
ATOM 555 O O . ASN A 1 73 ? -5.030 -16.817 15.740 1.00 82.75 73 ASN A O 1
ATOM 559 N N . GLU A 1 74 ? -7.175 -16.178 15.980 1.00 80.44 74 GLU A N 1
ATOM 560 C CA . GLU A 1 74 ? -7.784 -17.432 15.516 1.00 80.44 74 GLU A CA 1
ATOM 561 C C . GLU A 1 74 ? -7.397 -17.715 14.054 1.00 80.44 74 GLU A C 1
ATOM 563 O O . GLU A 1 74 ? -6.858 -18.772 13.726 1.00 80.44 74 GLU A O 1
ATOM 568 N N . VAL A 1 75 ? -7.562 -16.714 13.181 1.00 83.88 75 VAL A N 1
ATOM 569 C CA . VAL A 1 75 ? -7.183 -16.790 11.762 1.00 83.88 75 VAL A CA 1
ATOM 570 C C . VAL A 1 75 ? -5.677 -17.004 11.604 1.00 83.88 75 VAL A C 1
ATOM 572 O O . VAL A 1 75 ? -5.248 -17.823 10.794 1.00 83.88 75 VAL A O 1
ATOM 575 N N . ARG A 1 76 ? -4.844 -16.326 12.405 1.00 83.62 76 ARG A N 1
ATOM 576 C CA . ARG A 1 76 ? -3.386 -16.540 12.421 1.00 83.62 76 ARG A CA 1
ATOM 577 C C . ARG A 1 76 ? -3.039 -17.978 12.811 1.00 83.62 76 ARG A C 1
ATOM 579 O O . ARG A 1 76 ? -2.140 -18.566 12.206 1.00 83.62 76 ARG A O 1
ATOM 586 N N . GLY A 1 77 ? -3.740 -18.535 13.798 1.00 87.56 77 GLY A N 1
ATOM 587 C CA . GLY A 1 77 ? -3.605 -19.924 14.230 1.00 87.56 77 GLY A CA 1
ATOM 588 C C . GLY A 1 77 ? -3.938 -20.900 13.105 1.00 87.56 77 GLY A C 1
ATOM 589 O O . GLY A 1 77 ? -3.113 -21.751 12.777 1.00 87.56 77 GLY A O 1
ATOM 590 N N . GLN A 1 78 ? -5.082 -20.706 12.446 1.00 87.12 78 GLN A N 1
ATOM 591 C CA . GLN A 1 78 ? -5.525 -21.525 11.314 1.00 87.12 78 GLN A CA 1
ATOM 592 C C . GLN A 1 78 ? -4.566 -21.440 10.120 1.00 87.12 78 GLN A C 1
ATOM 594 O O . GLN A 1 78 ? -4.179 -22.469 9.578 1.00 87.12 78 GLN A O 1
ATOM 599 N N . ILE A 1 79 ? -4.097 -20.242 9.754 1.00 88.12 79 ILE A N 1
ATOM 600 C CA . ILE A 1 79 ? -3.113 -20.054 8.673 1.00 88.12 79 ILE A CA 1
ATOM 601 C C . ILE A 1 79 ? -1.786 -20.741 9.009 1.00 88.12 79 ILE A C 1
ATOM 603 O O . ILE A 1 79 ? -1.164 -21.351 8.142 1.00 88.12 79 ILE A O 1
ATOM 607 N N . THR A 1 80 ? -1.338 -20.660 10.264 1.00 91.00 80 THR A N 1
ATOM 608 C CA . THR A 1 80 ? -0.091 -21.309 10.694 1.00 91.00 80 THR A CA 1
ATOM 609 C C . THR A 1 80 ? -0.228 -22.832 10.685 1.00 91.00 80 THR A C 1
ATOM 611 O O . THR A 1 80 ? 0.702 -23.524 10.275 1.00 91.00 80 THR A O 1
ATOM 614 N N 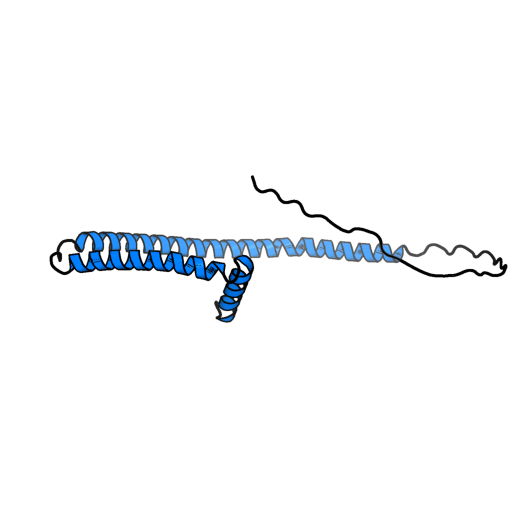. ALA A 1 81 ? -1.378 -23.363 11.109 1.00 89.00 81 ALA A N 1
ATOM 615 C CA . ALA A 1 81 ? -1.677 -24.792 11.055 1.00 89.00 81 ALA A CA 1
ATOM 616 C C . ALA A 1 81 ? -1.746 -25.296 9.606 1.00 89.00 81 ALA A C 1
ATOM 618 O O . ALA A 1 81 ? -1.053 -26.250 9.261 1.00 89.00 81 ALA A O 1
ATOM 619 N N . PHE A 1 82 ? -2.473 -24.582 8.745 1.00 90.88 82 PHE A N 1
ATOM 620 C CA . PHE A 1 82 ? -2.569 -24.877 7.317 1.00 90.88 82 PHE A CA 1
ATOM 621 C C . PHE A 1 82 ? -1.201 -24.822 6.626 1.00 90.88 82 PHE A C 1
ATOM 623 O O . PHE A 1 82 ? -0.861 -25.697 5.838 1.00 90.88 82 PHE A O 1
ATOM 630 N N . GLY A 1 83 ? -0.363 -23.837 6.968 1.00 90.75 83 GLY A N 1
ATOM 631 C CA . GLY A 1 83 ? 1.006 -23.745 6.462 1.00 90.75 83 GLY A CA 1
ATOM 632 C C . GLY A 1 83 ? 1.863 -24.958 6.838 1.00 90.75 83 GLY A C 1
ATOM 633 O O . GLY A 1 83 ? 2.595 -25.471 5.993 1.00 90.75 83 GLY A O 1
ATOM 634 N N . LYS A 1 84 ? 1.740 -25.460 8.075 1.00 92.44 84 LYS A N 1
ATOM 635 C CA . LYS A 1 84 ? 2.446 -26.675 8.518 1.00 92.44 84 LYS A CA 1
ATOM 636 C C . LYS A 1 84 ? 1.967 -27.923 7.776 1.00 92.44 84 LYS A C 1
ATOM 638 O O . LYS A 1 84 ? 2.800 -28.715 7.344 1.00 92.44 84 LYS A O 1
ATOM 643 N N . GLU A 1 85 ? 0.658 -28.074 7.601 1.00 89.38 85 GLU A N 1
ATOM 644 C CA . GLU A 1 85 ? 0.056 -29.200 6.878 1.00 89.38 85 GLU A CA 1
ATOM 645 C C . GLU A 1 85 ? 0.448 -29.196 5.394 1.00 89.38 85 GLU A C 1
ATOM 647 O O . GLU A 1 85 ? 0.816 -30.231 4.833 1.00 89.38 85 GLU A O 1
ATOM 652 N N . LEU A 1 86 ? 0.475 -28.018 4.769 1.00 91.12 86 LEU A N 1
ATOM 653 C CA . LEU A 1 86 ? 0.902 -27.855 3.384 1.00 91.12 86 LEU A CA 1
ATOM 654 C C . LEU A 1 86 ? 2.399 -28.142 3.206 1.00 91.12 86 LEU A C 1
ATOM 656 O O . LEU A 1 86 ? 2.800 -28.741 2.209 1.00 91.12 86 LEU A O 1
ATOM 660 N N . GLU A 1 87 ? 3.238 -27.758 4.170 1.00 90.38 87 GLU A N 1
ATOM 661 C CA . GLU A 1 87 ? 4.673 -28.058 4.160 1.00 90.38 87 GLU A CA 1
ATOM 662 C C . GLU A 1 87 ? 4.956 -29.554 4.383 1.00 90.38 87 GLU A C 1
ATOM 664 O O . GLU A 1 87 ? 5.899 -30.102 3.806 1.00 90.38 87 GLU A O 1
ATOM 669 N N . GLN A 1 88 ? 4.156 -30.232 5.208 1.00 88.50 88 GLN A N 1
ATOM 670 C CA . GLN A 1 88 ? 4.210 -31.689 5.366 1.00 88.50 88 GLN A CA 1
ATOM 671 C C . GLN A 1 88 ? 3.772 -32.389 4.078 1.00 88.50 88 GLN A C 1
ATOM 673 O O . GLN A 1 88 ? 4.544 -33.163 3.518 1.00 88.50 88 GLN A O 1
ATOM 678 N N . THR A 1 89 ? 2.618 -32.006 3.533 1.00 88.25 89 THR A N 1
ATOM 679 C CA . THR A 1 89 ? 2.090 -32.534 2.267 1.00 88.25 89 THR A CA 1
ATOM 680 C C . THR A 1 89 ? 3.079 -32.328 1.123 1.00 88.25 89 THR A C 1
ATOM 682 O O . THR A 1 89 ? 3.369 -33.254 0.373 1.00 88.25 89 THR A O 1
ATOM 685 N N . SER A 1 90 ? 3.679 -31.142 1.013 1.00 87.44 90 SER A N 1
ATOM 686 C CA . SER A 1 90 ? 4.685 -30.854 -0.016 1.00 87.44 90 SER A CA 1
ATOM 687 C C . SER A 1 90 ? 5.938 -31.716 0.144 1.00 87.44 90 SER A C 1
ATOM 689 O O . SER A 1 90 ? 6.513 -32.149 -0.854 1.00 87.44 90 SER A O 1
ATOM 691 N N . ARG A 1 91 ? 6.371 -31.995 1.381 1.00 86.94 91 ARG A N 1
ATOM 692 C CA . ARG A 1 91 ? 7.497 -32.903 1.648 1.00 86.94 91 ARG A CA 1
ATOM 693 C C . ARG A 1 91 ? 7.170 -34.345 1.279 1.00 86.94 91 ARG A C 1
ATOM 695 O O . ARG A 1 91 ? 8.025 -35.010 0.701 1.00 86.94 91 ARG A O 1
ATOM 702 N N . ASP A 1 92 ? 5.964 -34.812 1.565 1.00 84.44 92 ASP A N 1
ATOM 703 C CA . ASP A 1 92 ? 5.547 -36.182 1.260 1.00 84.44 92 ASP A CA 1
ATOM 704 C C . ASP A 1 92 ? 5.311 -36.384 -0.240 1.00 84.44 92 ASP A C 1
ATOM 706 O O . ASP A 1 92 ? 5.744 -37.391 -0.804 1.00 84.44 92 ASP A O 1
ATOM 710 N N . VAL A 1 93 ? 4.749 -35.383 -0.925 1.00 83.81 93 VAL A N 1
ATOM 711 C CA . VAL A 1 93 ? 4.655 -35.344 -2.392 1.00 83.81 93 VAL A CA 1
ATOM 712 C C . VAL A 1 93 ? 6.044 -35.302 -3.018 1.00 83.81 93 VAL A C 1
ATOM 714 O O . VAL A 1 93 ? 6.297 -36.046 -3.958 1.00 83.81 93 VAL A O 1
ATOM 717 N N . LYS A 1 94 ? 6.974 -34.498 -2.488 1.00 83.38 94 LYS A N 1
ATOM 718 C CA . LYS A 1 94 ? 8.352 -34.444 -2.992 1.00 83.38 94 LYS A CA 1
ATOM 719 C C . LYS A 1 94 ? 9.071 -35.782 -2.822 1.00 83.38 94 LYS A C 1
ATOM 721 O O . LYS A 1 94 ? 9.672 -36.248 -3.778 1.00 83.38 94 LYS A O 1
ATOM 726 N N . LYS A 1 95 ? 8.957 -36.437 -1.663 1.00 80.81 95 LYS A N 1
ATOM 727 C CA . LYS A 1 95 ? 9.522 -37.780 -1.438 1.00 80.81 95 LYS A CA 1
ATOM 728 C C . LYS A 1 95 ? 8.897 -38.832 -2.355 1.00 80.81 95 LYS A C 1
ATOM 730 O O . LYS A 1 95 ? 9.606 -39.678 -2.890 1.00 80.81 95 LYS A O 1
ATOM 735 N N . SER A 1 96 ? 7.584 -38.758 -2.564 1.00 73.31 96 SER A N 1
ATOM 736 C CA . SER A 1 96 ? 6.867 -39.663 -3.469 1.00 73.31 96 SER A CA 1
ATOM 737 C C . SER A 1 96 ? 7.265 -39.427 -4.930 1.00 73.31 96 SER A C 1
ATOM 739 O O . SER A 1 96 ? 7.486 -40.376 -5.673 1.00 73.31 96 SER A O 1
ATOM 741 N N . ALA A 1 97 ? 7.445 -38.170 -5.338 1.00 70.12 97 ALA A N 1
ATOM 742 C CA . ALA A 1 97 ? 7.912 -37.804 -6.671 1.00 70.12 97 ALA A CA 1
ATOM 743 C C . ALA A 1 97 ? 9.387 -38.181 -6.893 1.00 70.12 97 ALA A C 1
ATOM 745 O O . ALA A 1 97 ? 9.727 -38.709 -7.946 1.00 70.12 97 ALA A O 1
ATOM 746 N N . GLU A 1 98 ? 10.262 -37.987 -5.904 1.00 66.69 98 GLU A N 1
ATOM 747 C CA . GLU A 1 98 ? 11.668 -38.410 -5.966 1.00 66.69 98 GLU A CA 1
ATOM 748 C C . GLU A 1 98 ? 11.803 -39.936 -6.094 1.00 66.69 98 GLU A C 1
ATOM 750 O O . GLU A 1 98 ? 12.706 -40.407 -6.789 1.00 66.69 98 GLU A O 1
ATOM 755 N N . GLY A 1 99 ? 10.885 -40.706 -5.498 1.00 60.69 99 GLY A N 1
ATOM 756 C CA . GLY A 1 99 ? 10.793 -42.158 -5.679 1.00 60.69 99 GLY A CA 1
ATOM 757 C C . GLY A 1 99 ? 10.277 -42.582 -7.060 1.00 60.69 99 GLY A C 1
ATOM 758 O O . GLY A 1 99 ? 10.766 -43.559 -7.618 1.00 60.69 99 GLY A O 1
ATOM 759 N N . VAL A 1 100 ? 9.341 -41.830 -7.650 1.00 60.97 100 VAL A N 1
ATOM 760 C CA . VAL A 1 100 ? 8.739 -42.138 -8.964 1.00 60.97 100 VAL A CA 1
ATOM 761 C C . VAL A 1 100 ? 9.608 -41.680 -10.143 1.00 60.97 100 VAL A C 1
ATOM 763 O O . VAL A 1 100 ? 9.525 -42.258 -11.220 1.00 60.97 100 VAL A O 1
ATOM 766 N N . VAL A 1 101 ? 10.470 -40.674 -9.971 1.00 61.19 101 VAL A N 1
ATOM 767 C CA . VAL A 1 101 ? 11.309 -40.128 -11.058 1.00 61.19 101 VAL A CA 1
ATOM 768 C C . VAL A 1 101 ? 12.593 -40.942 -11.285 1.00 61.19 101 VAL A C 1
ATOM 770 O O . VAL A 1 101 ? 13.118 -40.957 -12.396 1.00 61.19 101 VAL A O 1
ATOM 773 N N . GLN A 1 102 ? 13.108 -41.665 -10.287 1.00 56.06 102 GLN A N 1
ATOM 774 C CA . GLN A 1 102 ? 14.415 -42.330 -10.413 1.00 56.06 102 GLN A CA 1
ATOM 775 C C . GLN A 1 102 ? 14.421 -43.596 -11.286 1.00 56.06 102 GLN A C 1
ATOM 777 O O . GLN A 1 102 ? 15.418 -43.828 -11.971 1.00 56.06 102 GLN A O 1
ATOM 782 N N . GLU A 1 103 ? 13.338 -44.375 -11.330 1.00 56.88 103 GLU A N 1
ATOM 783 C CA . GLU A 1 103 ? 13.247 -45.568 -12.191 1.00 56.88 103 GLU A CA 1
ATOM 784 C C . GLU A 1 103 ? 13.028 -45.269 -13.692 1.00 56.88 103 GLU A C 1
ATOM 786 O O . GLU A 1 103 ? 13.790 -45.781 -14.519 1.00 56.88 103 GLU A O 1
ATOM 791 N N . PRO A 1 104 ? 12.062 -44.423 -14.105 1.00 67.44 104 PRO A N 1
ATOM 792 C CA . PRO A 1 104 ? 11.774 -44.220 -15.526 1.00 67.44 104 PRO A CA 1
ATOM 793 C C . PRO A 1 104 ? 12.866 -43.424 -16.252 1.00 67.44 104 PRO A C 1
ATOM 795 O O . PRO A 1 104 ? 13.107 -43.655 -17.437 1.00 67.44 104 PRO A O 1
ATOM 798 N N . VAL A 1 105 ? 13.574 -42.523 -15.562 1.00 66.12 105 VAL A N 1
ATOM 799 C CA . VAL A 1 105 ? 14.614 -41.678 -16.178 1.00 66.12 105 VAL A CA 1
ATOM 800 C C . VAL A 1 105 ? 15.885 -42.481 -16.485 1.00 66.12 105 VAL A C 1
ATOM 802 O O . VAL A 1 105 ? 16.526 -42.258 -17.513 1.00 66.12 105 VAL A O 1
ATOM 805 N N . GLN A 1 106 ? 16.221 -43.472 -15.655 1.00 67.31 106 GLN A N 1
ATOM 806 C CA . GLN A 1 106 ? 17.346 -44.377 -15.918 1.00 67.31 106 GLN A CA 1
ATOM 807 C C . GLN A 1 106 ? 17.036 -45.358 -17.055 1.00 67.31 106 GLN A C 1
ATOM 809 O O . GLN A 1 106 ? 17.892 -45.582 -17.913 1.00 67.31 106 GLN A O 1
ATOM 814 N N . GLY A 1 107 ? 15.800 -45.866 -17.127 1.00 70.31 107 GLY A N 1
ATOM 815 C CA . GLY A 1 107 ? 15.340 -46.701 -18.241 1.00 70.31 107 GLY A CA 1
ATOM 816 C C . GLY A 1 107 ? 15.370 -45.970 -19.587 1.00 70.31 107 GLY A C 1
ATOM 817 O O . GLY A 1 107 ? 15.826 -46.528 -20.586 1.00 70.31 107 GLY A O 1
ATOM 818 N N . LEU A 1 108 ? 14.972 -44.693 -19.610 1.00 75.31 108 LEU A N 1
ATOM 819 C CA . LEU A 1 108 ? 15.008 -43.867 -20.820 1.00 75.31 108 LEU A CA 1
ATOM 820 C C . LEU A 1 108 ? 16.440 -43.566 -21.277 1.00 75.31 108 LEU A C 1
ATOM 822 O O . LEU A 1 108 ? 16.736 -43.635 -22.469 1.00 75.31 108 LEU A O 1
ATOM 826 N N . LYS A 1 109 ? 17.346 -43.281 -20.333 1.00 77.81 109 LYS A N 1
ATOM 827 C CA . LYS A 1 109 ? 18.757 -43.028 -20.641 1.00 77.81 109 LYS A CA 1
ATOM 828 C C . LYS A 1 109 ? 19.451 -44.284 -21.180 1.00 77.81 109 LYS A C 1
ATOM 830 O O . LYS A 1 109 ? 20.151 -44.204 -22.184 1.00 77.81 109 LYS A O 1
ATOM 835 N N . ALA A 1 110 ? 19.196 -45.447 -20.581 1.00 74.69 110 ALA A N 1
ATOM 836 C CA . ALA A 1 110 ? 19.736 -46.722 -21.053 1.00 74.69 110 ALA A CA 1
ATOM 837 C C . ALA A 1 110 ? 19.203 -47.112 -22.446 1.00 74.69 110 ALA A C 1
ATOM 839 O O . ALA A 1 110 ? 19.951 -47.630 -23.277 1.00 74.69 110 ALA A O 1
ATOM 840 N N . ALA A 1 111 ? 17.927 -46.835 -22.731 1.00 76.19 111 ALA A N 1
ATOM 841 C CA . ALA A 1 111 ? 17.343 -47.053 -24.053 1.00 76.19 111 ALA A CA 1
ATOM 842 C C . ALA A 1 111 ? 17.939 -46.111 -25.116 1.00 76.19 111 ALA A C 1
ATOM 844 O O . ALA A 1 111 ? 18.226 -46.552 -26.231 1.00 76.19 111 ALA A O 1
ATOM 845 N N . ALA A 1 112 ? 18.183 -44.846 -24.763 1.00 77.62 112 ALA A N 1
ATOM 846 C CA . ALA A 1 112 ? 18.820 -43.869 -25.642 1.00 77.62 112 ALA A CA 1
ATOM 847 C C . ALA A 1 112 ? 20.281 -44.235 -25.957 1.00 77.62 112 ALA A C 1
ATOM 849 O O . ALA A 1 112 ? 20.666 -44.248 -27.125 1.00 77.62 112 ALA A O 1
ATOM 850 N N . ASP A 1 113 ? 21.066 -44.626 -24.948 1.00 78.75 113 ASP A N 1
ATOM 851 C CA . ASP A 1 113 ? 22.459 -45.061 -25.128 1.00 78.75 113 ASP A CA 1
ATOM 852 C C . ASP A 1 113 ? 22.538 -46.308 -26.041 1.00 78.75 113 ASP A C 1
ATOM 854 O O . ASP A 1 113 ? 23.419 -46.423 -26.900 1.00 78.75 113 ASP A O 1
ATOM 858 N N . LYS A 1 114 ? 21.557 -47.217 -25.944 1.00 77.12 114 LYS A N 1
ATOM 859 C CA . LYS A 1 114 ? 21.457 -48.399 -26.815 1.00 77.12 114 LYS A CA 1
ATOM 860 C C . LYS A 1 114 ? 21.080 -48.044 -28.258 1.00 77.12 114 LYS A C 1
ATOM 862 O O . LYS A 1 114 ? 21.625 -48.641 -29.184 1.00 77.12 114 LYS A O 1
ATOM 867 N N . ALA A 1 115 ? 20.185 -47.075 -28.455 1.00 76.81 115 ALA A N 1
ATOM 868 C CA . ALA A 1 115 ? 19.771 -46.610 -29.779 1.00 76.81 115 ALA A CA 1
ATOM 869 C C . ALA A 1 115 ? 20.910 -45.887 -30.520 1.00 76.81 115 ALA A C 1
ATOM 871 O O . ALA A 1 115 ? 21.137 -46.146 -31.700 1.00 76.81 115 ALA A O 1
ATOM 872 N N . VAL A 1 116 ? 21.684 -45.053 -29.820 1.00 75.38 116 VAL A N 1
ATOM 873 C CA . VAL A 1 116 ? 22.845 -44.346 -30.392 1.00 75.38 116 VAL A CA 1
ATOM 874 C C . VAL A 1 116 ? 23.913 -45.330 -30.875 1.00 75.38 116 VAL A C 1
ATOM 876 O O . VAL A 1 116 ? 24.433 -45.184 -31.981 1.00 75.38 116 VAL A O 1
ATOM 879 N N . ASN A 1 117 ? 24.193 -46.380 -30.100 1.00 72.94 117 ASN A N 1
ATOM 880 C CA . ASN A 1 117 ? 25.168 -47.398 -30.495 1.00 72.94 117 ASN A CA 1
ATOM 881 C C . ASN A 1 117 ? 24.691 -48.240 -31.699 1.00 72.94 117 ASN A C 1
ATOM 883 O O . ASN A 1 117 ? 25.488 -48.651 -32.540 1.00 72.94 117 ASN A O 1
ATOM 887 N N . GLN A 1 118 ? 23.378 -48.458 -31.826 1.00 64.75 118 GLN A N 1
ATOM 888 C CA . GLN A 1 118 ? 22.788 -49.190 -32.952 1.00 64.75 118 GLN A CA 1
ATOM 889 C C . GLN A 1 118 ? 22.822 -48.386 -34.262 1.00 64.75 118 GLN A C 1
ATOM 891 O O . GLN A 1 118 ? 23.047 -48.954 -35.327 1.00 64.75 118 GLN A O 1
ATOM 896 N N . VAL A 1 119 ? 22.675 -47.059 -34.182 1.00 60.84 119 VAL A N 1
ATOM 897 C CA . VAL A 1 119 ? 22.825 -46.150 -35.331 1.00 60.84 1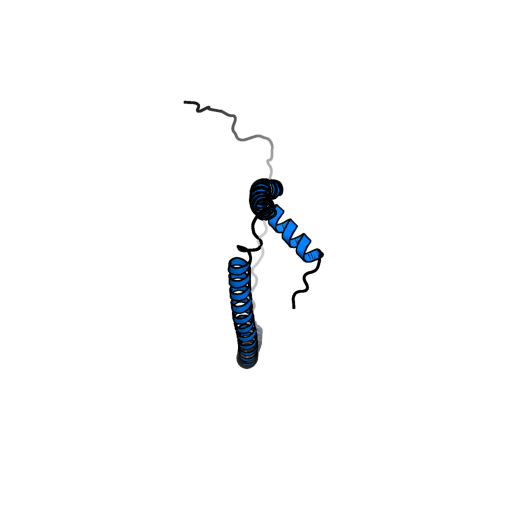19 VAL A CA 1
ATOM 898 C C . VAL A 1 119 ? 24.293 -46.025 -35.755 1.00 60.84 119 VAL A C 1
ATOM 900 O O . VAL A 1 119 ? 24.582 -45.965 -36.949 1.00 60.84 119 VAL A O 1
ATOM 903 N N . ALA A 1 120 ? 25.234 -46.061 -34.807 1.00 59.72 120 ALA A N 1
ATOM 904 C CA . ALA A 1 120 ? 26.666 -46.059 -35.110 1.00 59.72 120 ALA A CA 1
ATOM 905 C C . ALA A 1 120 ? 27.124 -47.342 -35.834 1.00 59.72 120 ALA A C 1
ATOM 907 O O . ALA A 1 120 ? 27.958 -47.274 -36.736 1.00 59.72 120 ALA A O 1
ATOM 908 N N . ALA A 1 121 ? 26.538 -48.497 -35.504 1.00 57.72 121 ALA A N 1
ATOM 909 C CA . ALA A 1 121 ? 26.844 -49.772 -36.155 1.00 57.72 121 ALA A CA 1
ATOM 910 C C . ALA A 1 121 ? 26.275 -49.904 -37.585 1.00 57.72 121 ALA A C 1
ATOM 912 O O . ALA A 1 121 ? 26.730 -50.756 -38.344 1.00 57.72 121 ALA A O 1
ATOM 913 N N . ALA A 1 122 ? 25.311 -49.065 -37.980 1.00 57.81 122 ALA A N 1
ATOM 914 C CA . ALA A 1 122 ? 24.661 -49.135 -39.292 1.00 57.81 122 ALA A CA 1
ATOM 915 C C . ALA A 1 122 ? 25.372 -48.332 -40.405 1.00 57.81 122 ALA A C 1
ATOM 917 O O . ALA A 1 122 ? 24.918 -48.345 -41.549 1.00 57.81 122 ALA A O 1
ATOM 918 N N . LYS A 1 123 ? 26.493 -47.647 -40.126 1.00 56.25 123 LYS A N 1
ATOM 919 C CA . LYS A 1 123 ? 27.207 -46.812 -41.117 1.00 56.25 123 LYS A CA 1
A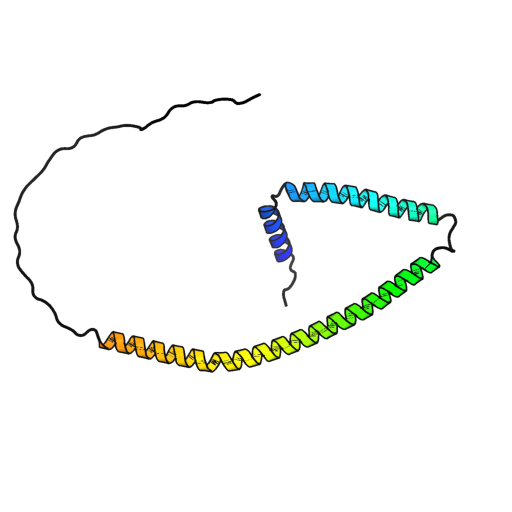TOM 920 C C . LYS A 1 123 ? 28.251 -47.568 -41.957 1.00 56.25 123 LYS A C 1
ATOM 922 O O . LYS A 1 123 ? 29.296 -47.016 -42.289 1.00 56.25 123 LYS A O 1
ATOM 927 N N . ALA A 1 124 ? 27.971 -48.813 -42.332 1.00 57.56 124 ALA A N 1
ATOM 928 C CA . ALA A 1 124 ? 28.804 -49.574 -43.263 1.00 57.56 124 ALA A CA 1
ATOM 929 C C . ALA A 1 124 ? 27.975 -50.058 -44.459 1.00 57.56 124 ALA A C 1
ATOM 931 O O . ALA A 1 124 ? 27.510 -51.188 -44.459 1.00 57.56 124 ALA A O 1
ATOM 932 N N . PHE A 1 125 ? 27.802 -49.201 -45.471 1.00 48.41 125 PHE A N 1
ATOM 933 C CA . PHE A 1 125 ? 27.377 -49.578 -46.829 1.00 48.41 125 PHE A CA 1
ATOM 934 C C . PHE A 1 125 ? 27.975 -48.589 -47.859 1.00 48.41 125 PHE A C 1
ATOM 936 O O . PHE A 1 125 ? 28.408 -47.503 -47.472 1.00 48.41 125 PHE A O 1
ATOM 943 N N . PRO A 1 126 ? 28.128 -49.006 -49.130 1.00 49.25 126 PRO A N 1
ATOM 944 C CA . PRO A 1 126 ? 29.398 -49.060 -49.852 1.00 49.25 126 PRO A CA 1
ATOM 945 C C . PRO A 1 126 ? 29.632 -47.851 -50.773 1.00 49.25 126 PRO A C 1
ATOM 947 O O . PRO A 1 126 ? 28.699 -47.135 -51.119 1.00 49.25 126 PRO A O 1
ATOM 950 N N . GLN A 1 127 ? 30.893 -47.650 -51.171 1.00 51.44 127 GLN A N 1
ATOM 951 C CA . GLN A 1 127 ? 31.342 -46.577 -52.068 1.00 51.44 127 GLN A CA 1
ATOM 952 C C . GLN A 1 127 ? 30.800 -46.742 -53.503 1.00 51.44 127 GLN A C 1
ATOM 954 O O . GLN A 1 127 ? 30.989 -47.815 -54.078 1.00 51.44 127 GLN A O 1
ATOM 959 N N . PRO A 1 128 ? 30.197 -45.697 -54.100 1.00 48.19 128 PRO A N 1
ATOM 960 C CA . PRO A 1 128 ? 29.943 -45.622 -55.540 1.00 48.19 128 PRO A CA 1
ATOM 961 C C . PRO A 1 128 ? 31.040 -44.854 -56.294 1.00 48.19 128 PRO A C 1
ATOM 963 O O . PRO A 1 128 ? 31.565 -43.850 -55.818 1.00 48.19 128 PRO A O 1
ATOM 966 N N . GLU A 1 129 ? 31.346 -45.378 -57.475 1.00 51.84 129 GLU A N 1
ATOM 967 C CA . GLU A 1 129 ? 32.434 -45.057 -58.396 1.00 51.84 129 GLU A CA 1
ATOM 968 C C . GLU A 1 129 ? 32.361 -43.663 -59.051 1.00 51.84 129 GLU A C 1
ATOM 970 O O . GLU A 1 129 ? 31.299 -43.076 -59.258 1.00 51.84 129 GLU A O 1
ATOM 975 N N . GLU A 1 130 ? 33.551 -43.181 -59.406 1.00 50.31 130 GLU A N 1
ATOM 976 C CA . GLU A 1 130 ? 33.892 -41.998 -60.199 1.00 50.31 130 GLU A CA 1
ATOM 977 C C . GLU A 1 130 ? 33.367 -42.068 -61.647 1.00 50.31 130 GLU A C 1
ATOM 979 O O . GLU A 1 130 ? 33.455 -43.119 -62.286 1.00 50.31 130 GLU A O 1
ATOM 984 N N . PRO A 1 131 ? 32.926 -40.932 -62.224 1.00 49.25 131 PRO A N 1
ATOM 985 C CA . PRO A 1 131 ? 33.201 -40.714 -63.639 1.00 49.25 131 PRO A CA 1
ATOM 986 C C . PRO A 1 131 ? 33.731 -39.304 -63.951 1.00 49.25 131 PRO A C 1
ATOM 988 O O . PRO A 1 131 ? 33.066 -38.294 -63.744 1.00 49.25 131 PRO A O 1
ATOM 991 N N . ALA A 1 132 ? 34.941 -39.306 -64.511 1.00 44.19 132 ALA A N 1
ATOM 992 C CA . ALA A 1 132 ? 35.405 -38.582 -65.696 1.00 44.19 132 ALA A CA 1
ATOM 993 C C . ALA A 1 132 ? 35.046 -37.089 -65.897 1.00 44.19 132 ALA A C 1
ATOM 995 O O . ALA A 1 132 ? 33.918 -36.684 -66.166 1.00 44.19 132 ALA A O 1
ATOM 996 N N . SER A 1 133 ? 36.126 -36.311 -65.939 1.00 46.41 133 SER A N 1
ATOM 997 C CA . SER A 1 133 ? 36.310 -34.961 -66.475 1.00 46.41 133 SER A CA 1
ATOM 998 C C . SER A 1 133 ? 35.697 -34.684 -67.855 1.00 46.41 133 SER A C 1
ATOM 1000 O O . SER A 1 133 ? 35.948 -35.438 -68.795 1.00 46.41 133 SER A O 1
ATOM 1002 N N . VAL A 1 134 ? 35.099 -33.496 -68.025 1.00 47.75 134 VAL A N 1
ATOM 1003 C CA . VAL A 1 134 ? 35.100 -32.759 -69.303 1.00 47.75 134 VAL A CA 1
ATOM 1004 C C . VAL A 1 134 ? 35.346 -31.268 -69.030 1.00 47.75 134 VAL A C 1
ATOM 1006 O O . VAL A 1 134 ? 34.581 -30.617 -68.323 1.00 47.75 134 VAL A O 1
ATOM 1009 N N . GLN A 1 135 ? 36.454 -30.763 -69.575 1.00 43.84 135 GLN A N 1
ATOM 1010 C CA . GLN A 1 135 ? 36.855 -29.355 -69.659 1.00 43.84 135 GLN A CA 1
ATOM 1011 C C . GLN A 1 135 ? 36.300 -28.689 -70.926 1.00 43.84 135 GLN A C 1
ATOM 1013 O O . GLN A 1 135 ? 36.173 -29.345 -71.959 1.00 43.84 135 GLN A O 1
ATOM 1018 N N . GLY A 1 136 ? 36.113 -27.368 -70.856 1.00 36.28 136 GLY A N 1
ATOM 1019 C CA . GLY A 1 136 ? 36.114 -26.443 -71.998 1.00 36.28 136 GLY A CA 1
ATOM 1020 C C . GLY A 1 136 ? 35.060 -25.341 -71.858 1.00 36.28 136 GLY A C 1
ATOM 1021 O O . GLY A 1 136 ? 33.951 -25.622 -71.426 1.00 36.28 136 GLY A O 1
ATOM 1022 N N . ASP A 1 137 ? 35.263 -24.080 -72.221 1.00 40.44 137 ASP A N 1
ATOM 1023 C CA . ASP A 1 137 ? 36.430 -23.201 -72.376 1.00 40.44 137 ASP A CA 1
ATOM 1024 C C . ASP A 1 137 ? 35.836 -21.778 -72.545 1.00 40.44 137 ASP A C 1
ATOM 1026 O O . ASP A 1 137 ? 34.785 -21.668 -73.174 1.00 40.44 137 ASP A O 1
ATOM 1030 N N . SER A 1 138 ? 36.513 -20.727 -72.048 1.00 42.47 138 SER A N 1
ATOM 1031 C CA . SER A 1 138 ? 36.448 -19.283 -72.438 1.00 42.47 138 SER A CA 1
ATOM 1032 C C . SER A 1 138 ? 35.093 -18.513 -72.510 1.00 42.47 138 SER A C 1
ATOM 1034 O O . SER A 1 138 ? 34.099 -19.037 -72.983 1.00 42.47 138 SER A O 1
ATOM 1036 N N . GLU A 1 139 ? 34.902 -17.212 -72.239 1.00 44.31 139 GLU A N 1
ATOM 1037 C CA . GLU A 1 139 ? 35.548 -16.045 -71.590 1.00 44.31 139 GLU A CA 1
ATOM 1038 C C 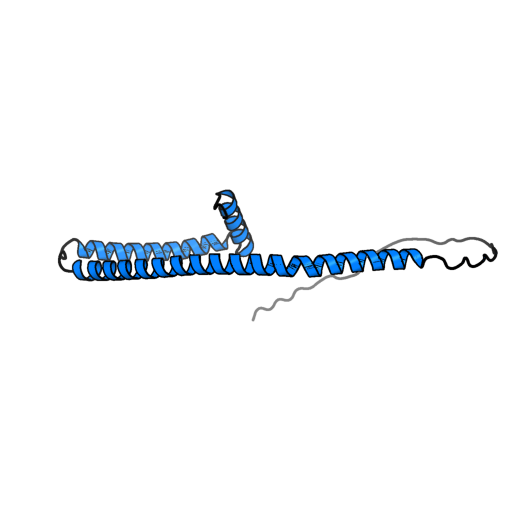. GLU A 1 139 ? 34.492 -14.871 -71.699 1.00 44.31 139 GLU A C 1
ATOM 1040 O O . GLU A 1 139 ? 33.608 -14.965 -72.557 1.00 44.31 139 GLU A O 1
ATOM 1045 N N . PRO A 1 140 ? 34.470 -13.805 -70.851 1.00 61.56 140 PRO A N 1
ATOM 1046 C CA . PRO A 1 140 ? 33.410 -12.765 -70.779 1.00 61.56 140 PRO A CA 1
ATOM 1047 C C . PRO A 1 140 ? 33.795 -11.540 -71.682 1.00 61.56 140 PRO A C 1
ATOM 1049 O O . PRO A 1 140 ? 34.661 -11.772 -72.523 1.00 61.56 140 PRO A O 1
ATOM 1052 N N . PRO A 1 141 ? 33.261 -10.274 -71.643 1.00 49.59 141 PRO A N 1
ATOM 1053 C CA . PRO A 1 141 ? 32.847 -9.434 -70.492 1.00 49.59 141 PRO A CA 1
ATOM 1054 C C . PRO A 1 141 ? 31.653 -8.463 -70.729 1.00 49.59 141 PRO A C 1
ATOM 1056 O O . PRO A 1 141 ? 31.129 -8.321 -71.829 1.00 49.59 141 PRO A O 1
ATOM 1059 N N . GLY A 1 142 ? 31.250 -7.722 -69.688 1.00 32.47 142 GLY A N 1
ATOM 1060 C CA . GLY A 1 142 ? 30.398 -6.536 -69.858 1.00 32.47 142 GLY A CA 1
ATOM 1061 C C . GLY A 1 142 ? 29.715 -6.033 -68.585 1.00 32.47 142 GLY A C 1
ATOM 1062 O O . GLY A 1 142 ? 28.557 -6.348 -68.345 1.00 32.47 142 GLY A O 1
ATOM 1063 N N . SER A 1 143 ? 30.407 -5.204 -67.804 1.00 47.72 143 SER A N 1
ATOM 1064 C CA . SER A 1 143 ? 29.782 -4.230 -66.884 1.00 47.72 143 SER A CA 1
ATOM 1065 C C . SER A 1 143 ? 29.652 -2.898 -67.645 1.00 47.72 143 SER A C 1
ATOM 1067 O O . SER A 1 143 ? 30.548 -2.632 -68.453 1.00 47.72 143 SER A O 1
ATOM 1069 N N . PRO A 1 144 ? 28.647 -2.021 -67.404 1.00 50.69 144 PRO A N 1
ATOM 1070 C CA . PRO A 1 144 ? 28.731 -1.125 -66.238 1.00 50.69 144 PRO A CA 1
ATOM 1071 C C . PRO A 1 144 ? 27.399 -0.543 -65.667 1.00 50.69 144 PRO A C 1
ATOM 1073 O O . PRO A 1 144 ? 26.490 -0.189 -66.399 1.00 50.69 144 PRO A O 1
ATOM 1076 N N . LYS A 1 145 ? 27.417 -0.316 -64.340 1.00 38.91 145 LYS A N 1
ATOM 1077 C CA . LYS A 1 145 ? 27.144 0.959 -63.624 1.00 38.91 145 LYS A CA 1
ATOM 1078 C C . LYS A 1 145 ? 25.721 1.568 -63.509 1.00 38.91 145 LYS A C 1
ATOM 1080 O O . LYS A 1 145 ? 24.994 1.680 -64.481 1.00 38.91 145 LYS A O 1
ATOM 1085 N N . ALA A 1 146 ? 25.528 2.145 -62.305 1.00 40.69 146 ALA A N 1
ATOM 1086 C CA . ALA A 1 146 ? 24.699 3.306 -61.920 1.00 40.69 146 ALA A CA 1
ATOM 1087 C C . ALA A 1 146 ? 23.196 3.046 -61.700 1.00 40.69 146 ALA A C 1
ATOM 1089 O O . ALA A 1 146 ? 22.536 2.474 -62.552 1.00 40.69 146 ALA A O 1
ATOM 1090 N N . GLU A 1 147 ? 22.720 3.267 -60.463 1.00 41.62 147 GLU A N 1
ATOM 1091 C CA . GLU A 1 147 ? 21.880 4.430 -60.060 1.00 41.62 147 GLU A CA 1
ATOM 1092 C C . GLU A 1 147 ? 20.398 4.122 -60.367 1.00 41.62 147 GLU A C 1
ATOM 1094 O O . GLU A 1 147 ? 20.088 3.495 -61.363 1.00 41.62 147 GLU A O 1
ATOM 1099 N N . GLU A 1 148 ? 19.377 4.433 -59.580 1.00 46.59 148 GLU A N 1
ATOM 1100 C CA . GLU A 1 148 ? 19.197 5.278 -58.411 1.00 46.59 148 GLU A CA 1
ATOM 1101 C C . GLU A 1 148 ? 17.745 5.047 -57.934 1.00 46.59 148 GLU A C 1
ATOM 1103 O O . GLU A 1 148 ? 16.863 4.700 -58.718 1.00 46.59 148 GLU A O 1
ATOM 1108 N N . SER A 1 149 ? 17.551 5.180 -56.623 1.00 45.97 149 SER A N 1
ATOM 1109 C CA . SER A 1 149 ? 16.323 5.501 -55.884 1.00 45.97 149 SER A CA 1
ATOM 1110 C C . SER A 1 149 ? 14.943 5.231 -56.511 1.00 45.97 149 SER A C 1
ATOM 1112 O O . SER A 1 149 ? 14.415 6.004 -57.303 1.00 45.97 149 SER A O 1
ATOM 1114 N N . SER A 1 150 ? 14.256 4.230 -55.961 1.00 47.28 150 SER A N 1
ATOM 1115 C CA . SER A 1 150 ? 12.794 4.216 -55.824 1.00 47.28 150 SER A CA 1
ATOM 1116 C C . SER A 1 150 ? 12.382 5.239 -54.735 1.00 47.28 150 SER A C 1
ATOM 1118 O O . SER A 1 150 ? 12.920 5.161 -53.633 1.00 47.28 150 SER A O 1
ATOM 1120 N N . VAL A 1 151 ? 11.569 6.271 -55.043 1.00 51.22 151 VAL A N 1
ATOM 1121 C CA . VAL A 1 151 ? 10.090 6.301 -54.830 1.00 51.22 151 VAL A CA 1
ATOM 1122 C C . VAL A 1 151 ? 9.770 6.305 -53.312 1.00 51.22 151 VAL A C 1
ATOM 1124 O O . VAL A 1 151 ? 10.131 5.360 -52.627 1.00 51.22 151 VAL A O 1
ATOM 1127 N N . THR A 1 152 ? 9.166 7.309 -52.656 1.00 52.88 152 THR A N 1
ATOM 1128 C CA . THR A 1 152 ? 8.126 8.277 -53.050 1.00 52.88 152 THR A CA 1
ATOM 1129 C C . THR A 1 152 ? 8.080 9.471 -52.090 1.00 52.88 152 THR A C 1
ATOM 1131 O O . THR A 1 152 ? 8.209 9.328 -50.875 1.00 52.88 152 THR A O 1
ATOM 1134 N N . GLU A 1 153 ? 7.814 10.631 -52.678 1.00 47.03 153 GLU A N 1
ATOM 1135 C CA . GLU A 1 153 ? 7.436 11.909 -52.083 1.00 47.03 153 GLU A CA 1
ATOM 1136 C C . GLU A 1 153 ? 5.907 11.974 -51.833 1.00 47.03 153 GLU A C 1
ATOM 1138 O O . GLU A 1 153 ? 5.151 11.805 -52.782 1.00 47.03 153 GLU A O 1
ATOM 1143 N N . ASN A 1 154 ? 5.508 12.265 -50.577 1.00 48.97 154 ASN A N 1
ATOM 1144 C CA . ASN A 1 154 ? 4.300 13.008 -50.110 1.00 48.97 154 ASN A CA 1
ATOM 1145 C C . ASN A 1 154 ? 2.872 12.488 -50.498 1.00 48.97 154 ASN A C 1
ATOM 1147 O O . ASN A 1 154 ? 2.767 11.588 -51.324 1.00 48.97 154 ASN A O 1
ATOM 1151 N N . PRO A 1 155 ? 1.737 13.033 -49.972 1.00 56.78 155 PRO A N 1
ATOM 1152 C CA . PRO A 1 155 ? 1.549 14.120 -49.006 1.00 56.78 155 PRO A CA 1
ATOM 1153 C C . PRO A 1 155 ? 0.536 13.899 -47.862 1.00 56.78 155 PRO A C 1
ATOM 1155 O O . PRO A 1 155 ? -0.166 12.899 -47.755 1.00 56.78 155 PRO A O 1
ATOM 1158 N N . ALA A 1 156 ? 0.530 14.907 -46.989 1.00 54.25 156 ALA A N 1
ATOM 1159 C CA . ALA A 1 156 ? -0.411 15.197 -45.918 1.00 54.25 156 ALA A CA 1
ATOM 1160 C C . ALA A 1 156 ? -1.866 15.397 -46.376 1.00 54.25 156 ALA A C 1
ATOM 1162 O O . ALA A 1 156 ? -2.079 16.021 -47.404 1.00 54.25 156 ALA A O 1
ATOM 1163 N N . GLU A 1 157 ? -2.812 15.012 -45.514 1.00 53.75 157 GLU A N 1
ATOM 1164 C CA . GLU A 1 157 ? -4.163 15.577 -45.303 1.00 53.75 157 GLU A CA 1
ATOM 1165 C C . GLU A 1 157 ? -4.574 15.085 -43.893 1.00 53.75 157 GLU A C 1
ATOM 1167 O O . GLU A 1 157 ? -4.514 13.893 -43.614 1.00 53.75 157 GLU A O 1
ATOM 1172 N N . SER A 1 158 ? -4.642 15.901 -42.836 1.00 54.75 158 SER A N 1
ATOM 1173 C CA . SER A 1 158 ? -5.642 16.921 -42.481 1.00 54.75 158 SER A CA 1
ATOM 1174 C C . SER A 1 158 ? -7.086 16.404 -42.459 1.00 54.75 158 SER A C 1
ATOM 1176 O O . SER A 1 158 ? -7.807 16.550 -43.437 1.00 54.75 158 SER A O 1
ATOM 1178 N N . GLU A 1 159 ? -7.541 15.910 -41.305 1.00 58.09 159 GLU A N 1
ATOM 1179 C CA . GLU A 1 159 ? -8.969 15.901 -40.972 1.00 58.09 159 GLU A CA 1
ATOM 1180 C C . GLU A 1 159 ? -9.203 16.657 -39.658 1.00 58.09 159 GLU A C 1
ATOM 1182 O O . GLU A 1 159 ? -8.694 16.315 -38.591 1.00 58.09 159 GLU A O 1
ATOM 1187 N N . SER A 1 160 ? -9.956 17.743 -39.801 1.00 55.81 160 SER A N 1
ATOM 1188 C CA . SER A 1 160 ? -10.566 18.582 -38.778 1.00 55.81 160 SER A CA 1
ATOM 1189 C C . SER A 1 160 ? -11.995 18.804 -39.261 1.00 55.81 160 SER A C 1
ATOM 1191 O O . SER A 1 160 ? -12.171 19.382 -40.335 1.00 55.81 160 SER A O 1
ATOM 1193 N N . GLY A 1 161 ? -12.989 18.381 -38.482 1.00 50.66 161 GLY A N 1
ATOM 1194 C CA . GLY A 1 161 ? -14.411 18.576 -38.776 1.00 50.66 161 GLY A CA 1
ATOM 1195 C C . GLY A 1 161 ? -15.297 17.721 -37.894 1.00 50.66 161 GLY A C 1
ATOM 1196 O O . GLY A 1 161 ? -15.515 16.555 -38.272 1.00 50.66 161 GLY A O 1
#

pLDDT: mean 71.32, std 17.53, range [32.47, 95.56]

Secondary structure (DSSP, 8-state):
-----HHHHHHHHHHHHHHH-TTHHHHHHHHHHHHHHHHHHHHHHHHHHTTTT-SSSHHHHHHHHHHHHHHHHHHHHHHHHHHHHHHHHHHHHHHHHHHHHHHHHHHHHHHHHHHHHHHHHT---PPPPP-------------------------------

Radius of gyration: 39.48 Å; chains: 1; bounding box: 55×68×100 Å

=== Feature glossary ===
Key to the feature types in this record:

Secondary structure (8-state, DSSP). Secondary structure is the local, repeating backbone conformation. DSSP classifies it into eight states by reading the hydrogen-bond network: three helix types (H, G, I), two β types (E, B), two non-regular types (T, S), and unstructured coil (-).

Backbone torsions (φ/ψ). Backbone dihedral angles. Every residue except chain termini has a φ (preceding-C → N → Cα → C) and a ψ (N → Cα → C → next-N). They are reported in degrees following the IUPAC sign convention. Secondary structure is essentially a statement about which (φ, ψ) basin each residue occupies.

Predicted aligned error. Predicted Aligned Error (PAE) is an AlphaFold confidence matrix: entry (i, j) is the expected error in the position of residue j, in ångströms, when the prediction is superimposed on the true structure at residue i. Low PAE within a block of residues means that block is internally rigid and well-predicted; high PAE between two blocks means their relative placement is uncertain even if each block individually is confident.

B-factor. B-factor (Debye–Waller factor) reflects atomic displacement in the crystal lattice. It is an experimental observable (units Å²), not a prediction; low values mean the atom is pinned down, high values mean it moves or is heterogeneous across the crystal.

Secondary structure (3-state, P-SEA). Three-state secondary structure (P-SEA) collapses the eight DSSP classes into helix (a), strand (b), and coil (c). P-SEA assigns these from Cα geometry alone — distances and angles — without requiring backbone oxygens, so it works on any Cα trace.

Sequence. Primary structure: the covalent order of the twenty standard amino acids along the backbone. Two proteins with the same sequence will (almost always) fold to the same structure; two with 30% identity often share a fold but not the details.

pLDDT. pLDDT is the predicted lDDT-Cα score: AlphaFold's confidence that the local environment of each residue (all inter-atomic distances within 15 Å) is correctly placed. It is a per-residue number between 0 and 100, with higher meaning more reliable.

InterPro / GO / CATH / organism. Functional annotations link the protein to curated databases. InterPro entries identify conserved domains and families by matching the sequence against member-database signatures (Pfam, PROSITE, CDD, …). Gene Ontology (GO) terms describe molecular function, biological process, and cellular component in a controlled vocabulary. CATH places the structure in a hierarchical fold classification (Class/Architecture/Topology/Homologous-superfamily). The organism is the source species.

Contact-map, Ramachandran, and PAE plots. Three diagnostic plots accompany the record. The Cα contact map visualizes the tertiary structure as a 2D adjacency matrix (8 Å cutoff, sequence-local contacts suppressed). The Ramachandran plot shows the distribution of backbone (φ, ψ) torsions, with points in the α and β basins reflecting secondary structure content. The PAE plot shows AlphaFold's inter-residue confidence as a color matrix.

mmCIF coordinates. The mmCIF table is the protein's shape written out atom by atom. For each backbone N, Cα, C, and carbonyl O, it records an (x, y, z) coordinate triple in Å plus the residue type, chain letter, and residue number.

Radius of gyration, Cα contacts, bounding box. Three whole-structure scalars: the radius of gyration (RMS distance of Cα from centroid, in Å), the count of Cα–Cα contacts (pairs closer than 8 Å and separated by more than four residues in sequence — i.e. tertiary, not local, contacts), and the bounding-box dimensions. Together they distinguish compact globular folds from extended fibres or disordered chains.

Foldseek 3Di. The Foldseek 3Di string encodes local tertiary geometry as a 20-letter alphabet — one character per residue — derived from the relative positions of nearby Cα atoms. Unlike the amino-acid sequence, 3Di is a direct function of the 3D structure, so two proteins with the same fold have similar 3Di strings even at low sequence identity.

Rendered structure images. Six rendered views show the 3D structure from the faces of a cube — i.e. along ±x, ±y, ±z. Rendering representation is drawn randomly per protein from cartoon (secondary-structure ribbons), sticks (backbone bonds), or molecular surface; coloring is either N→C rainbow (blue at the N-terminus through red at the C-terminus) or one color per chain.

Nearest PDB structures. The Foldseek neighbor list gives the closest experimentally determined structures in the PDB, ranked by structural alignment. TM-score near 1 means near-identical fold; near 0.3 means only rough topology match. This is how one finds what a novel AlphaFold prediction most resembles in the solved-structure universe.

Solvent-accessible surface area. SASA measures how much of the protein is reachable by solvent. It is computed by rolling a water-sized probe over the atomic surface and summing the exposed area (Å²). Per-residue SASA distinguishes core (buried, low SASA) from surface (exposed, high SASA) residues; total SASA is a whole-molecule size measure.